Protein AF-A0A443S1Q0-F1 (afdb_monomer_lite)

Radius of gyration: 27.08 Å; chains: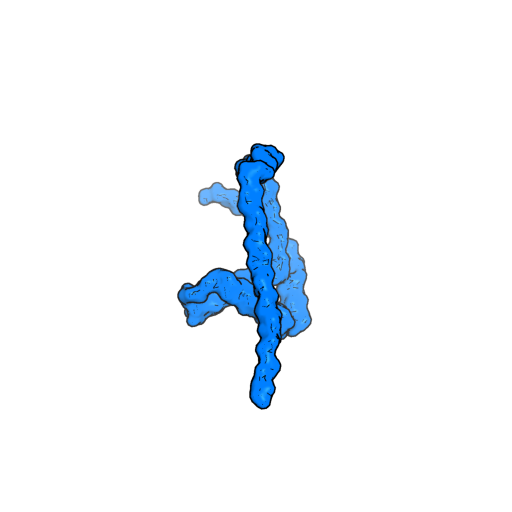 1; bounding box: 48×60×70 Å

Secondary structure (DSSP, 8-state):
-----------PPP--S---S-------PPPPPPPTT--PPPPPHHHHHHHHHHHHHHHH-TT--HHHHHHHHHHHHHHS-HHHHHHHHS------------

pLDDT: mean 70.16, std 16.88, range [38.0, 91.5]

Organism: NCBI:txid299467

Structure (mmCIF, N/CA/C/O backbone):
data_AF-A0A443S1Q0-F1
#
_entry.id   AF-A0A443S1Q0-F1
#
loop_
_atom_site.group_PDB
_atom_site.id
_atom_site.type_symbol
_atom_site.label_atom_id
_atom_site.label_alt_id
_atom_site.label_comp_id
_atom_site.label_asym_id
_atom_site.label_entity_id
_atom_site.label_seq_id
_atom_site.pdbx_PDB_ins_code
_atom_site.Cartn_x
_atom_site.Cartn_y
_atom_site.Cartn_z
_atom_site.occupancy
_atom_site.B_iso_or_equiv
_atom_site.auth_seq_id
_atom_site.auth_comp_id
_atom_site.auth_asym_id
_atom_site.auth_atom_id
_atom_site.pdbx_PDB_model_num
ATOM 1 N N . MET A 1 1 ? 26.600 30.135 49.095 1.00 39.66 1 MET A N 1
ATOM 2 C CA . MET A 1 1 ? 25.217 30.490 48.690 1.00 39.66 1 MET A CA 1
ATOM 3 C C . MET A 1 1 ? 25.145 30.745 47.180 1.00 39.66 1 MET A C 1
ATOM 5 O O . MET A 1 1 ? 26.157 31.067 46.574 1.00 39.66 1 MET A O 1
ATOM 9 N N . ALA A 1 2 ? 23.991 30.479 46.559 1.00 45.84 2 ALA A N 1
ATOM 10 C CA . ALA A 1 2 ? 23.843 30.047 45.162 1.00 45.84 2 ALA A CA 1
ATOM 11 C C . ALA A 1 2 ? 23.871 31.140 44.063 1.00 45.84 2 ALA A C 1
ATOM 13 O O . ALA A 1 2 ? 23.340 32.237 44.217 1.00 45.84 2 ALA A O 1
ATOM 14 N N . ARG A 1 3 ? 24.418 30.768 42.890 1.00 48.88 3 ARG A N 1
ATOM 15 C CA . ARG A 1 3 ? 24.449 31.525 41.619 1.00 48.88 3 ARG A CA 1
ATOM 16 C C . ARG A 1 3 ? 23.034 31.790 41.070 1.00 48.88 3 ARG A C 1
ATOM 18 O O . ARG A 1 3 ? 22.384 30.867 40.583 1.00 48.88 3 ARG A O 1
ATOM 25 N N . ARG A 1 4 ? 22.583 33.049 41.013 1.00 52.22 4 ARG A N 1
ATOM 26 C CA . ARG A 1 4 ? 21.370 33.435 40.260 1.00 52.22 4 ARG A CA 1
ATOM 27 C C . ARG A 1 4 ? 21.715 33.793 38.808 1.00 52.22 4 ARG A C 1
ATOM 29 O O . ARG A 1 4 ? 22.147 34.899 38.495 1.00 52.22 4 ARG A O 1
ATOM 36 N N . ARG A 1 5 ? 21.513 32.832 37.900 1.00 55.66 5 ARG A N 1
ATOM 37 C CA . ARG A 1 5 ? 21.544 33.032 36.440 1.00 55.66 5 ARG A CA 1
ATOM 38 C C . ARG A 1 5 ? 20.431 34.008 36.031 1.00 55.66 5 ARG A C 1
ATOM 40 O O . ARG A 1 5 ? 19.253 33.706 36.196 1.00 55.66 5 ARG A O 1
ATOM 47 N N . ARG A 1 6 ? 20.807 35.166 35.476 1.00 50.94 6 ARG A N 1
ATOM 48 C CA . ARG A 1 6 ? 19.892 36.152 34.875 1.00 50.94 6 ARG A CA 1
ATOM 49 C C . ARG A 1 6 ? 19.048 35.480 33.781 1.00 50.94 6 ARG A C 1
ATOM 51 O O . ARG A 1 6 ? 19.581 35.015 32.776 1.00 50.94 6 ARG A O 1
ATOM 58 N N . GLY A 1 7 ? 17.734 35.405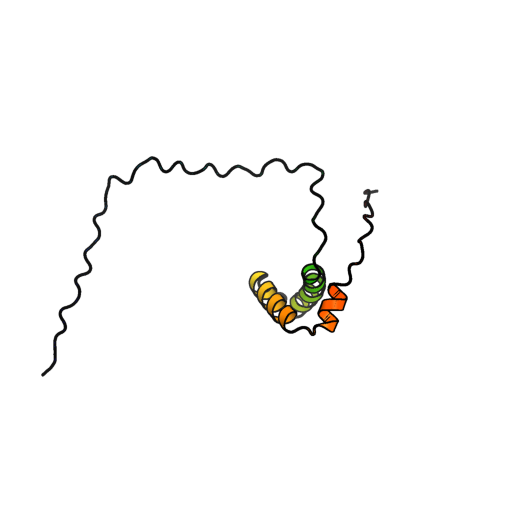 33.994 1.00 46.00 7 GLY A N 1
ATOM 59 C CA . GLY A 1 7 ? 16.784 34.826 33.046 1.00 46.00 7 GLY A CA 1
ATOM 60 C C . GLY A 1 7 ? 16.739 35.610 31.732 1.00 46.00 7 GLY A C 1
ATOM 61 O O . GLY A 1 7 ? 16.611 36.834 31.721 1.00 46.00 7 GLY A O 1
ATOM 62 N N . ARG A 1 8 ? 16.822 34.901 30.601 1.00 53.72 8 ARG A N 1
ATOM 63 C CA . ARG A 1 8 ? 16.590 35.460 29.262 1.00 53.72 8 ARG A CA 1
ATOM 64 C C . ARG A 1 8 ? 15.139 35.950 29.165 1.00 53.72 8 ARG A C 1
ATOM 66 O O . ARG A 1 8 ? 14.229 35.150 28.956 1.00 53.72 8 ARG A O 1
ATOM 73 N N . ARG A 1 9 ? 14.916 37.264 29.284 1.00 53.91 9 ARG A N 1
ATOM 74 C CA . ARG A 1 9 ? 13.648 37.920 28.912 1.00 53.91 9 ARG A CA 1
ATOM 75 C C . ARG A 1 9 ? 13.328 37.565 27.452 1.00 53.91 9 ARG A C 1
ATOM 77 O O . ARG A 1 9 ? 14.012 38.019 26.536 1.00 53.91 9 ARG A O 1
ATOM 84 N N . ARG A 1 10 ? 12.301 36.740 27.219 1.00 53.34 10 ARG A N 1
ATOM 85 C CA . ARG A 1 10 ? 11.754 36.486 25.876 1.00 53.34 10 ARG A CA 1
ATOM 86 C C . ARG A 1 10 ? 11.213 37.812 25.331 1.00 53.34 10 ARG A C 1
ATOM 88 O O . ARG A 1 10 ? 10.171 38.274 25.786 1.00 53.34 10 ARG A O 1
ATOM 95 N N . LYS A 1 11 ? 11.916 38.437 24.381 1.00 51.69 11 LYS A N 1
ATOM 96 C CA . LYS A 1 11 ? 11.408 39.616 23.663 1.00 51.69 11 LYS A CA 1
ATOM 97 C C . LYS A 1 11 ? 10.108 39.215 22.948 1.00 51.69 11 LYS A C 1
ATOM 99 O O . LYS A 1 11 ? 10.136 38.356 22.066 1.00 51.69 11 LYS A O 1
ATOM 104 N N . LYS A 1 12 ? 8.966 39.782 23.355 1.00 48.62 12 LYS A N 1
ATOM 105 C CA . LYS A 1 12 ? 7.688 39.615 22.645 1.00 48.62 12 LYS A CA 1
ATOM 106 C C . LYS A 1 12 ? 7.856 40.231 21.251 1.00 48.62 12 LYS A C 1
ATOM 108 O O . LYS A 1 12 ? 8.188 41.406 21.140 1.00 48.62 12 LYS A O 1
ATOM 113 N N . LYS A 1 13 ? 7.698 39.424 20.196 1.00 48.72 13 LYS A N 1
ATOM 114 C CA . LYS A 1 13 ? 7.738 39.905 18.806 1.00 48.72 13 LYS A CA 1
ATOM 115 C C . LYS A 1 13 ? 6.567 40.877 18.593 1.00 48.72 13 LYS A C 1
ATOM 117 O O . LYS A 1 13 ? 5.464 40.547 19.033 1.00 48.72 13 LYS A O 1
ATOM 122 N N . PRO A 1 14 ? 6.769 42.040 17.953 1.00 48.44 14 PRO A N 1
ATOM 123 C CA . PRO A 1 14 ? 5.681 42.978 17.717 1.00 48.44 14 PRO A CA 1
ATOM 124 C C . PRO A 1 14 ? 4.629 42.339 16.804 1.00 48.44 14 PRO A C 1
ATOM 126 O O . PRO A 1 14 ? 4.957 41.728 15.784 1.00 48.44 14 PRO A O 1
ATOM 129 N N . ILE A 1 15 ? 3.360 42.479 17.188 1.00 55.47 15 ILE A N 1
ATOM 130 C CA . ILE A 1 15 ? 2.205 42.173 16.341 1.00 55.47 15 ILE A CA 1
ATOM 131 C C . ILE A 1 15 ? 2.202 43.234 15.241 1.00 55.47 15 ILE A C 1
ATOM 133 O O . ILE A 1 15 ? 1.641 44.316 15.393 1.00 55.47 15 ILE A O 1
ATOM 137 N N . ASN A 1 16 ? 2.924 42.954 14.158 1.00 46.34 16 ASN A N 1
ATOM 138 C CA . ASN A 1 16 ? 2.930 43.807 12.984 1.00 46.34 16 ASN A CA 1
ATOM 139 C C . ASN A 1 16 ? 1.539 43.730 12.329 1.00 46.34 16 ASN A C 1
ATOM 141 O O . ASN A 1 16 ? 1.190 42.716 11.721 1.00 46.34 16 ASN A O 1
ATOM 145 N N . ARG A 1 17 ? 0.734 44.787 12.508 1.00 52.62 17 ARG A N 1
ATOM 146 C CA . ARG A 1 17 ? -0.618 44.944 11.938 1.00 52.62 17 ARG A CA 1
ATOM 147 C C . ARG A 1 17 ? -0.616 45.256 10.436 1.00 52.62 17 ARG A C 1
ATOM 149 O O . ARG A 1 17 ? -1.682 45.284 9.839 1.00 52.62 17 ARG A O 1
ATOM 156 N N . TYR A 1 18 ? 0.554 45.373 9.809 1.00 49.12 18 TYR A N 1
ATOM 157 C CA . TYR A 1 18 ? 0.705 45.435 8.355 1.00 49.12 18 TYR A CA 1
ATOM 158 C C . TYR A 1 18 ? 1.330 44.137 7.830 1.00 49.12 18 TYR A C 1
ATOM 160 O O . TYR A 1 18 ? 2.449 44.086 7.323 1.00 49.12 18 TYR A O 1
ATOM 168 N N . ARG A 1 19 ? 0.587 43.034 7.975 1.00 53.34 19 ARG A N 1
ATOM 169 C CA . ARG A 1 19 ? 0.861 41.784 7.260 1.00 53.34 19 ARG A CA 1
ATOM 170 C C . ARG A 1 19 ? 0.353 41.960 5.830 1.00 53.34 19 ARG A C 1
ATOM 172 O O . ARG A 1 19 ? -0.841 41.825 5.600 1.00 53.34 19 ARG A O 1
ATOM 179 N N . PHE A 1 20 ? 1.265 42.285 4.914 1.00 52.19 20 PHE A N 1
ATOM 180 C CA . PHE A 1 20 ? 1.103 42.278 3.452 1.00 52.19 20 PHE A CA 1
ATOM 181 C C . PHE A 1 20 ? -0.173 41.549 2.954 1.00 52.19 20 PHE A C 1
ATOM 183 O O . PHE A 1 20 ? -0.215 40.314 2.996 1.00 52.19 20 PHE A O 1
ATOM 190 N N . PRO A 1 21 ? -1.198 42.270 2.454 1.00 53.09 21 PRO A N 1
ATOM 191 C CA . PRO A 1 21 ? -2.489 41.690 2.069 1.00 53.09 21 PRO A CA 1
ATOM 192 C C . PRO A 1 21 ? -2.503 40.990 0.696 1.00 53.09 21 PRO A C 1
ATOM 194 O O . PRO A 1 21 ? -3.568 40.635 0.204 1.00 53.09 21 PRO A O 1
ATOM 197 N N . TYR A 1 22 ? -1.346 40.705 0.089 1.00 49.84 22 TYR A N 1
ATOM 198 C CA . TYR A 1 22 ? -1.269 40.048 -1.223 1.00 49.84 22 TYR A CA 1
ATOM 199 C C . TYR A 1 22 ? -0.408 38.784 -1.217 1.00 49.84 22 TYR A C 1
ATOM 201 O O . TYR A 1 22 ? 0.389 38.545 -2.121 1.00 49.84 22 TYR A O 1
ATOM 209 N N . VAL A 1 23 ? -0.611 37.891 -0.245 1.00 55.28 23 VAL A N 1
ATOM 210 C CA . VAL A 1 23 ? -0.412 36.474 -0.570 1.00 55.28 23 VAL A CA 1
ATOM 211 C C . VAL A 1 23 ? -1.591 36.060 -1.434 1.00 55.28 23 VAL A C 1
ATOM 213 O O . VAL A 1 23 ? -2.649 35.697 -0.927 1.00 55.28 23 VAL A O 1
ATOM 216 N N . LEU A 1 24 ? -1.422 36.138 -2.756 1.00 56.56 24 LEU A N 1
ATOM 217 C CA . LEU A 1 24 ? -2.293 35.453 -3.704 1.00 56.56 24 LEU A CA 1
ATOM 218 C C . LEU A 1 24 ? -2.419 34.001 -3.233 1.00 56.56 24 LEU A C 1
ATOM 220 O O . LEU A 1 24 ? -1.531 33.171 -3.446 1.00 56.56 24 LEU A O 1
ATOM 224 N N . ARG A 1 25 ? -3.512 33.695 -2.526 1.00 54.44 25 ARG A N 1
ATOM 225 C CA . ARG A 1 25 ? -3.859 32.343 -2.110 1.00 54.44 25 ARG A CA 1
ATOM 226 C C . ARG A 1 25 ? -4.031 31.579 -3.407 1.00 54.44 25 ARG A C 1
ATOM 228 O O . ARG A 1 25 ? -5.073 31.719 -4.040 1.00 54.44 25 ARG A O 1
ATOM 235 N N . LYS A 1 26 ? -3.003 30.832 -3.839 1.00 55.47 26 LYS A N 1
ATOM 236 C CA . LYS A 1 26 ? -3.056 30.020 -5.063 1.00 55.47 26 LYS A CA 1
ATOM 237 C C . LYS A 1 26 ? -4.371 29.251 -5.028 1.00 55.47 26 LYS A C 1
ATOM 239 O O . LYS A 1 26 ? -4.545 28.359 -4.196 1.00 55.47 26 LYS A O 1
ATOM 244 N N . LYS A 1 27 ? -5.315 29.661 -5.882 1.00 54.31 27 LYS A N 1
ATOM 245 C CA . LYS A 1 27 ? -6.642 29.060 -6.021 1.00 54.31 27 LYS A CA 1
ATOM 246 C C . LYS A 1 27 ? -6.380 27.566 -6.186 1.00 54.31 27 LYS A C 1
ATOM 248 O O . LYS A 1 27 ? -5.689 27.177 -7.132 1.00 54.31 27 LYS A O 1
ATOM 253 N N . ARG A 1 28 ? -6.796 26.737 -5.220 1.00 63.72 28 ARG A N 1
ATOM 254 C CA . ARG A 1 28 ? -6.637 25.280 -5.322 1.00 63.72 28 ARG A CA 1
ATOM 255 C C . ARG A 1 28 ? -7.400 24.901 -6.582 1.00 63.72 28 ARG A C 1
ATOM 257 O O . ARG A 1 28 ? -8.624 24.968 -6.583 1.00 63.72 28 ARG A O 1
ATOM 264 N N . ARG A 1 29 ? -6.684 24.636 -7.680 1.00 63.88 29 ARG A N 1
ATOM 265 C CA . ARG A 1 29 ? -7.297 24.219 -8.942 1.00 63.88 29 ARG A CA 1
ATOM 266 C C . ARG A 1 29 ? -8.169 23.016 -8.588 1.00 63.88 29 ARG A C 1
ATOM 268 O O . ARG A 1 29 ? -7.642 22.045 -8.041 1.00 63.88 29 ARG A O 1
ATOM 275 N N . GLY A 1 30 ? -9.480 23.124 -8.814 1.00 65.62 30 GLY A N 1
ATOM 276 C CA . GLY A 1 30 ? -10.391 21.991 -8.668 1.00 65.62 30 GLY A CA 1
ATOM 277 C C . GLY A 1 30 ? -9.857 20.796 -9.465 1.00 65.62 30 GLY A C 1
ATOM 278 O O . GLY A 1 30 ? -9.028 20.986 -10.367 1.00 65.62 30 GLY A O 1
ATOM 279 N N . PRO A 1 31 ? -10.243 19.557 -9.123 1.00 67.88 31 PRO A N 1
ATOM 280 C CA . PRO A 1 31 ? -9.759 18.391 -9.848 1.00 67.88 31 PRO A CA 1
ATOM 281 C C . PRO A 1 31 ? -10.026 18.577 -11.348 1.00 67.88 31 PRO A C 1
ATOM 283 O O . PRO A 1 31 ? -11.171 18.704 -11.768 1.00 67.88 31 PRO A O 1
ATOM 286 N N . LYS A 1 32 ? -8.957 18.641 -12.157 1.00 70.94 32 LYS A N 1
ATOM 287 C CA . LYS A 1 32 ? -9.079 18.723 -13.619 1.00 70.94 32 LYS A CA 1
ATOM 288 C C . LYS A 1 32 ? -9.887 17.512 -14.114 1.00 70.94 32 LYS A C 1
ATOM 290 O O . LYS A 1 32 ? -9.614 16.412 -13.609 1.00 70.94 32 LYS A O 1
ATOM 295 N N . PRO A 1 33 ? -10.804 17.677 -15.090 1.00 65.19 33 PRO A N 1
ATOM 296 C CA . PRO A 1 33 ? -11.542 16.561 -15.667 1.00 65.19 33 PRO A CA 1
ATOM 297 C C . PRO A 1 33 ? -10.545 15.491 -16.098 1.00 65.19 33 PRO A C 1
ATOM 299 O O . PRO A 1 33 ? -9.552 15.748 -16.780 1.00 65.19 33 PRO A O 1
ATOM 302 N N . ILE A 1 34 ? -10.745 14.298 -15.558 1.00 63.97 34 ILE A N 1
ATOM 303 C CA . ILE A 1 34 ? -9.879 13.155 -15.782 1.00 63.97 34 ILE A CA 1
ATOM 304 C C . ILE A 1 34 ? -10.188 12.641 -17.194 1.00 63.97 34 ILE A C 1
ATOM 306 O O . ILE A 1 34 ? -11.320 12.213 -17.402 1.00 63.97 34 ILE A O 1
ATOM 310 N N . PRO A 1 35 ? -9.237 12.635 -18.152 1.00 69.44 35 PRO A N 1
ATOM 311 C CA . PRO A 1 35 ? -9.482 12.005 -19.447 1.00 69.44 35 PRO A CA 1
ATOM 312 C C . PRO A 1 35 ? -9.901 10.544 -19.236 1.00 69.44 35 PRO A C 1
ATOM 314 O O . PRO A 1 35 ? -9.293 9.853 -18.406 1.00 69.44 35 PRO A O 1
ATOM 317 N N . LYS A 1 36 ? -10.929 10.083 -19.970 1.00 61.94 36 LYS A N 1
ATOM 318 C CA . LYS A 1 36 ? -11.564 8.746 -19.856 1.00 61.94 36 LYS A CA 1
ATOM 319 C C . LYS A 1 36 ? -10.586 7.565 -19.997 1.00 61.94 36 LYS A C 1
ATOM 321 O O . LYS A 1 36 ? -10.923 6.435 -19.665 1.00 61.94 36 LYS A O 1
ATOM 326 N N . GLU A 1 37 ? -9.336 7.825 -20.370 1.00 61.16 37 GLU A N 1
ATOM 327 C CA . GLU A 1 37 ? -8.263 6.843 -20.493 1.00 61.16 37 GLU A CA 1
ATOM 328 C C . GLU A 1 37 ? -7.146 7.001 -19.451 1.00 61.16 37 GLU A C 1
ATOM 330 O O . GLU A 1 37 ? -5.975 6.743 -19.744 1.00 61.16 37 GLU A O 1
ATOM 335 N N . LYS A 1 38 ? -7.443 7.383 -18.200 1.00 60.91 38 LYS A N 1
ATOM 336 C CA . LYS A 1 38 ? -6.456 7.202 -17.116 1.00 60.91 38 LYS A CA 1
ATOM 337 C C . LYS A 1 38 ? -6.254 5.714 -16.833 1.00 60.91 38 LYS A C 1
ATOM 339 O O . LYS A 1 38 ? -6.750 5.154 -15.855 1.00 60.91 38 LYS A O 1
ATOM 344 N N . ARG A 1 39 ? -5.469 5.072 -17.699 1.00 60.50 39 ARG A N 1
ATOM 345 C CA . ARG A 1 39 ? -4.917 3.735 -17.521 1.00 60.50 39 ARG A CA 1
ATOM 346 C C . ARG A 1 39 ? -4.230 3.707 -16.160 1.00 60.50 39 ARG A C 1
ATOM 348 O O . ARG A 1 39 ? -3.244 4.408 -15.927 1.00 60.50 39 ARG A O 1
ATOM 355 N N . LYS A 1 40 ? -4.781 2.920 -15.234 1.00 67.12 40 LYS A N 1
ATOM 356 C CA . LYS A 1 40 ? -4.166 2.696 -13.922 1.00 67.12 40 LYS A CA 1
ATOM 357 C C . LYS A 1 40 ? -2.757 2.151 -14.165 1.00 67.12 40 LYS A C 1
ATOM 359 O O . LYS A 1 40 ? -2.585 1.212 -14.942 1.00 67.12 40 LYS A O 1
ATOM 364 N N . ARG A 1 41 ? -1.753 2.767 -13.532 1.00 72.00 41 ARG A N 1
ATOM 365 C CA . ARG A 1 41 ? -0.352 2.338 -13.650 1.00 72.00 41 ARG A CA 1
ATOM 366 C C . ARG A 1 41 ? -0.239 0.844 -13.312 1.00 72.00 41 ARG A C 1
ATOM 368 O O . ARG A 1 41 ? -0.966 0.380 -12.424 1.00 72.00 41 ARG A O 1
ATOM 375 N N . PRO A 1 42 ? 0.654 0.091 -13.979 1.00 75.31 42 PRO A N 1
ATOM 376 C CA . PRO A 1 42 ? 0.864 -1.309 -13.645 1.00 75.31 42 PRO A CA 1
ATOM 377 C C . PRO A 1 42 ? 1.241 -1.436 -12.166 1.00 75.31 42 PRO A C 1
ATOM 379 O O . PRO A 1 42 ? 2.010 -0.642 -11.624 1.00 75.31 42 PRO A O 1
ATOM 382 N N . THR A 1 43 ? 0.662 -2.424 -11.490 1.00 77.62 43 THR A N 1
ATOM 383 C CA . THR A 1 43 ? 0.892 -2.634 -10.059 1.00 77.62 43 THR A CA 1
ATOM 384 C C . THR A 1 43 ? 2.324 -3.089 -9.802 1.00 77.62 43 THR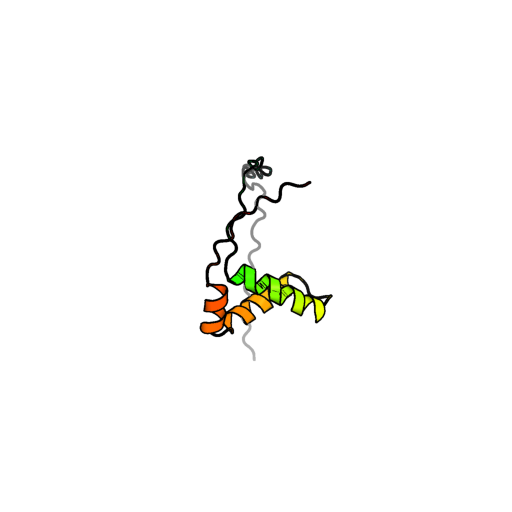 A C 1
ATOM 386 O O . THR A 1 43 ? 2.735 -4.131 -10.319 1.00 77.62 43 THR A O 1
ATOM 389 N N . ASN A 1 44 ? 3.041 -2.350 -8.953 1.00 85.19 44 ASN A N 1
ATOM 390 C CA . ASN A 1 44 ? 4.365 -2.722 -8.452 1.00 85.19 44 ASN A CA 1
ATOM 391 C C . ASN A 1 44 ? 4.296 -4.022 -7.608 1.00 85.19 44 ASN A C 1
ATOM 393 O O . ASN A 1 44 ? 3.240 -4.363 -7.066 1.00 85.19 44 ASN A O 1
ATOM 397 N N . ALA A 1 45 ? 5.415 -4.734 -7.468 1.00 85.50 45 ALA A N 1
ATOM 398 C CA . ALA A 1 45 ? 5.584 -5.920 -6.628 1.00 85.50 45 ALA A CA 1
ATOM 399 C C . ALA A 1 45 ? 5.080 -5.703 -5.193 1.00 85.50 45 ALA A C 1
ATOM 401 O O . ALA A 1 45 ? 4.262 -6.482 -4.701 1.00 85.50 45 ALA A O 1
ATOM 402 N N . PHE A 1 46 ? 5.438 -4.574 -4.570 1.00 86.06 46 PHE A N 1
ATOM 403 C CA . PHE A 1 46 ? 4.934 -4.212 -3.240 1.00 86.06 46 PHE A CA 1
ATOM 404 C C . PHE A 1 46 ? 3.401 -4.065 -3.203 1.00 86.06 46 PHE A C 1
ATOM 406 O O . PHE A 1 46 ? 2.749 -4.429 -2.222 1.00 86.06 46 PHE A O 1
ATOM 413 N N . GLN A 1 47 ? 2.779 -3.571 -4.281 1.00 86.31 47 GLN A N 1
ATOM 414 C CA . GLN A 1 47 ? 1.317 -3.481 -4.373 1.00 86.31 47 GLN A CA 1
ATOM 415 C C . GLN A 1 47 ? 0.664 -4.870 -4.385 1.00 86.31 47 GLN A C 1
ATOM 417 O O . GLN A 1 47 ? -0.416 -5.045 -3.826 1.00 86.31 47 GLN A O 1
ATOM 422 N N . LYS A 1 48 ? 1.302 -5.859 -5.020 1.00 85.19 48 LYS A N 1
ATOM 423 C CA . LYS A 1 48 ? 0.812 -7.245 -5.040 1.00 85.19 48 LYS A CA 1
ATOM 424 C C . LYS A 1 48 ? 0.933 -7.890 -3.662 1.00 85.19 48 LYS A C 1
ATOM 426 O O . LYS A 1 48 ? -0.031 -8.484 -3.186 1.00 85.19 48 LYS A O 1
ATOM 431 N N . PHE A 1 49 ? 2.083 -7.721 -3.015 1.00 88.31 49 PHE A N 1
ATOM 432 C CA . PHE A 1 49 ? 2.325 -8.209 -1.660 1.00 88.31 49 PHE A CA 1
ATOM 433 C C . PHE A 1 49 ? 1.350 -7.601 -0.649 1.00 88.31 49 PHE A C 1
ATOM 435 O O . PHE A 1 49 ? 0.640 -8.320 0.052 1.00 88.31 49 PHE A O 1
ATOM 442 N N . SER A 1 50 ? 1.241 -6.270 -0.638 1.00 89.25 50 SER A N 1
ATOM 443 C CA . SER A 1 50 ? 0.375 -5.567 0.309 1.00 89.25 50 SER A CA 1
ATOM 444 C C . SER A 1 50 ? -1.093 -5.962 0.171 1.00 89.25 50 SER A C 1
ATOM 446 O O . SER A 1 50 ? -1.771 -6.043 1.185 1.00 89.25 50 SER A O 1
ATOM 448 N N . LYS A 1 51 ? -1.604 -6.280 -1.026 1.00 88.50 51 LYS A N 1
ATOM 449 C CA . LYS A 1 51 ? -2.978 -6.794 -1.174 1.00 88.50 51 LYS A CA 1
ATOM 450 C C . LYS A 1 51 ? -3.206 -8.092 -0.397 1.00 88.50 51 LYS A C 1
ATOM 452 O O . LYS A 1 51 ? -4.205 -8.191 0.308 1.00 88.50 51 LYS A O 1
ATOM 457 N N . LYS A 1 52 ? -2.286 -9.057 -0.504 1.00 88.19 52 LYS A N 1
ATOM 458 C CA . LYS A 1 52 ? -2.395 -10.352 0.187 1.00 88.19 52 LYS A CA 1
ATOM 459 C C . LYS A 1 52 ? -2.295 -10.180 1.701 1.00 88.19 52 LYS A C 1
ATOM 461 O O . LYS A 1 52 ? -3.127 -10.681 2.449 1.00 88.19 52 LYS A O 1
ATOM 466 N N . GLU A 1 53 ? -1.308 -9.415 2.146 1.00 88.75 53 GLU A N 1
ATOM 467 C CA . GLU A 1 53 ? -1.038 -9.241 3.571 1.00 88.75 53 GLU A CA 1
ATOM 468 C C . GLU A 1 53 ? -2.071 -8.360 4.280 1.00 88.75 53 GLU A C 1
ATOM 470 O O . GLU A 1 53 ? -2.415 -8.632 5.426 1.00 88.75 53 GLU A O 1
ATOM 475 N N . ARG A 1 54 ? -2.649 -7.357 3.602 1.00 88.00 54 ARG A N 1
ATOM 476 C CA . ARG A 1 54 ? -3.753 -6.556 4.164 1.00 88.00 54 ARG A CA 1
ATOM 477 C C . ARG A 1 54 ? -4.945 -7.417 4.564 1.00 88.00 54 ARG A C 1
ATOM 479 O O . ARG A 1 54 ? -5.552 -7.147 5.592 1.00 88.00 54 ARG A O 1
ATOM 486 N N . ILE A 1 55 ? -5.276 -8.441 3.773 1.00 88.44 55 ILE A N 1
ATOM 487 C CA . ILE A 1 55 ? -6.390 -9.351 4.076 1.00 88.44 55 ILE A CA 1
ATOM 488 C C . ILE A 1 55 ? -6.089 -10.132 5.357 1.00 88.44 55 ILE A C 1
ATOM 490 O O . ILE A 1 55 ? -6.946 -10.208 6.232 1.00 88.44 55 ILE A O 1
ATOM 494 N N . LYS A 1 56 ? -4.861 -10.643 5.505 1.00 89.00 56 LYS A N 1
ATOM 495 C CA . LYS A 1 56 ? -4.432 -11.352 6.719 1.00 89.00 56 LYS A CA 1
ATOM 496 C C . LYS A 1 56 ? -4.475 -10.448 7.951 1.00 89.00 56 LYS A C 1
ATOM 498 O O . LYS A 1 56 ? -5.056 -10.829 8.960 1.00 89.00 56 LYS A O 1
ATOM 503 N N . ILE A 1 57 ? -3.926 -9.234 7.851 1.00 86.56 57 ILE A N 1
ATOM 504 C CA . ILE A 1 57 ? -3.899 -8.285 8.974 1.00 86.56 57 ILE A CA 1
ATOM 505 C C . ILE A 1 57 ? -5.318 -7.871 9.361 1.00 86.56 57 ILE A C 1
ATOM 507 O O . ILE A 1 57 ? -5.623 -7.812 10.544 1.00 86.56 57 ILE A O 1
ATOM 511 N N . ARG A 1 58 ? -6.204 -7.635 8.387 1.00 86.56 58 ARG A N 1
ATOM 512 C CA . ARG A 1 58 ? -7.595 -7.266 8.669 1.00 86.56 58 ARG A CA 1
ATOM 513 C C . ARG A 1 58 ? -8.389 -8.402 9.319 1.00 86.56 58 ARG A C 1
ATOM 515 O O . ARG A 1 58 ? -9.252 -8.114 10.133 1.00 86.56 58 ARG A O 1
ATOM 522 N N . LYS A 1 59 ? -8.077 -9.667 9.002 1.00 88.50 59 LYS A N 1
ATOM 523 C CA . LYS A 1 59 ? -8.649 -10.833 9.698 1.00 88.50 59 LYS A CA 1
ATOM 524 C C . LYS A 1 59 ? -8.168 -10.930 11.147 1.00 88.50 59 LYS A C 1
ATOM 526 O O . LYS A 1 59 ? -8.966 -11.195 12.029 1.00 88.50 59 LYS A O 1
ATOM 531 N N . GLN A 1 60 ? -6.879 -10.702 11.389 1.00 89.25 60 GLN A N 1
ATOM 532 C CA . GLN A 1 60 ? -6.303 -10.785 12.737 1.00 89.25 60 GLN A CA 1
ATOM 533 C C . GLN A 1 60 ? -6.661 -9.582 13.616 1.00 89.25 60 GLN A C 1
ATOM 535 O O . GLN A 1 60 ? -6.762 -9.703 14.830 1.00 89.25 60 GLN A O 1
ATOM 540 N N . ARG A 1 61 ? -6.782 -8.398 13.013 1.00 85.06 61 ARG A N 1
ATOM 541 C CA . ARG A 1 61 ? -7.024 -7.128 13.700 1.00 85.06 61 ARG A CA 1
ATOM 542 C C . ARG A 1 61 ? -8.026 -6.301 12.890 1.00 85.06 61 ARG A C 1
ATOM 544 O O . ARG A 1 61 ? -7.605 -5.485 12.067 1.00 85.06 61 ARG A O 1
ATOM 551 N N . PRO A 1 62 ? -9.337 -6.485 13.106 1.00 84.56 62 PRO A N 1
ATOM 552 C CA . PRO A 1 62 ? -10.359 -5.739 12.371 1.00 84.56 62 PRO A CA 1
ATOM 553 C C . PRO A 1 62 ? -10.352 -4.234 12.696 1.00 84.56 62 PRO A C 1
ATOM 555 O O . PRO A 1 62 ? -10.616 -3.428 11.809 1.00 84.56 62 PRO A O 1
ATOM 558 N N . ASN A 1 63 ? -9.937 -3.844 13.909 1.00 90.50 63 ASN A N 1
ATOM 559 C CA . ASN A 1 63 ? -9.940 -2.449 14.383 1.00 90.50 63 ASN A CA 1
ATOM 560 C C . ASN A 1 63 ? -8.647 -1.665 14.080 1.00 90.50 63 ASN A C 1
ATOM 562 O O . ASN A 1 63 ? -8.427 -0.585 14.625 1.00 90.50 63 ASN A O 1
ATOM 566 N N . ILE A 1 64 ? -7.745 -2.195 13.248 1.00 88.25 64 ILE A N 1
ATOM 567 C CA . ILE A 1 64 ? -6.473 -1.522 12.961 1.00 88.25 64 ILE A CA 1
ATOM 568 C C . ILE A 1 64 ? -6.642 -0.389 11.940 1.00 88.25 64 ILE A C 1
ATOM 570 O O . ILE A 1 64 ? -7.176 -0.568 10.842 1.00 88.25 64 ILE A O 1
ATOM 574 N N . THR A 1 65 ? -6.088 0.781 12.253 1.00 90.81 65 THR A N 1
ATOM 575 C CA . THR A 1 65 ? -6.104 1.923 11.335 1.00 90.81 65 THR A CA 1
ATOM 576 C C . THR A 1 65 ? -5.256 1.637 10.095 1.00 90.81 65 THR A C 1
ATOM 578 O O . THR A 1 65 ? -4.127 1.146 10.180 1.00 90.81 65 THR A O 1
ATOM 581 N N . VAL A 1 66 ? -5.742 2.042 8.916 1.00 86.38 66 VAL A N 1
ATOM 582 C CA . VAL A 1 66 ? -5.045 1.860 7.623 1.00 86.38 66 VAL A CA 1
ATOM 583 C C . VAL A 1 66 ? -3.607 2.398 7.654 1.00 86.38 66 VAL A C 1
ATOM 585 O O . VAL A 1 66 ? -2.704 1.801 7.066 1.00 86.38 66 VAL A O 1
ATOM 588 N N . LYS A 1 67 ? -3.371 3.498 8.382 1.00 89.31 67 LYS A N 1
ATOM 589 C CA . LYS A 1 67 ? -2.038 4.082 8.595 1.00 89.31 67 LYS A CA 1
ATOM 590 C C . LYS A 1 67 ? -1.089 3.108 9.302 1.00 89.31 67 LYS A C 1
ATOM 592 O O . LYS A 1 67 ? 0.028 2.908 8.835 1.00 89.31 67 LYS A O 1
ATOM 597 N N . GLN A 1 68 ? -1.538 2.473 10.384 1.00 89.25 68 GLN A N 1
ATOM 598 C CA . GLN A 1 68 ? -0.742 1.505 11.146 1.00 89.25 68 GLN A CA 1
ATOM 599 C C . GLN A 1 68 ? -0.481 0.238 10.323 1.00 89.25 68 GLN A C 1
ATOM 601 O O . GLN A 1 68 ? 0.652 -0.240 10.259 1.00 89.25 68 GLN A O 1
ATOM 606 N N . MET A 1 69 ? -1.498 -0.238 9.599 1.00 89.75 69 MET A N 1
ATOM 607 C CA . MET A 1 69 ? -1.372 -1.368 8.678 1.00 89.75 69 MET A CA 1
ATOM 608 C C . MET A 1 69 ? -0.328 -1.091 7.585 1.00 89.75 69 MET A C 1
ATOM 610 O O . MET A 1 69 ? 0.514 -1.937 7.293 1.00 89.75 69 MET A O 1
ATOM 614 N N . ALA A 1 70 ? -0.327 0.110 6.999 1.00 87.44 70 ALA A N 1
ATOM 615 C CA . ALA A 1 70 ? 0.655 0.495 5.987 1.00 87.44 70 ALA A CA 1
ATOM 616 C C . ALA A 1 70 ? 2.093 0.497 6.532 1.00 87.44 70 ALA A C 1
ATOM 618 O O . ALA A 1 70 ? 3.003 0.043 5.835 1.00 87.44 70 ALA A O 1
ATOM 619 N N . THR A 1 71 ? 2.296 0.964 7.766 1.00 90.75 71 THR A N 1
ATOM 620 C CA . THR A 1 71 ? 3.607 0.932 8.431 1.00 90.75 71 THR A CA 1
ATOM 621 C C . THR A 1 71 ? 4.082 -0.503 8.642 1.00 90.75 71 THR A C 1
ATOM 623 O O . THR A 1 71 ? 5.192 -0.843 8.233 1.00 90.75 71 THR A O 1
ATOM 626 N N . GLN A 1 72 ? 3.227 -1.375 9.185 1.00 90.12 72 GLN A N 1
ATOM 627 C CA . GLN A 1 72 ? 3.562 -2.786 9.402 1.00 90.12 72 GLN A CA 1
ATOM 628 C C . GLN A 1 72 ? 3.900 -3.511 8.094 1.00 90.12 72 GLN A C 1
ATOM 630 O O . GLN A 1 72 ? 4.884 -4.243 8.026 1.00 90.12 72 GLN A O 1
ATOM 635 N N . LEU A 1 73 ? 3.149 -3.249 7.021 1.00 91.50 73 LEU A N 1
ATOM 636 C CA . LEU A 1 73 ? 3.408 -3.837 5.704 1.00 91.50 73 LEU A CA 1
ATOM 637 C C . LEU A 1 73 ? 4.758 -3.419 5.122 1.00 91.50 73 LEU A C 1
ATOM 639 O O . LEU A 1 73 ? 5.431 -4.237 4.501 1.00 91.50 73 LEU A O 1
ATOM 643 N N . ARG A 1 74 ? 5.163 -2.157 5.310 1.00 90.06 74 ARG A N 1
ATOM 644 C CA . ARG A 1 74 ? 6.474 -1.673 4.853 1.00 90.06 74 ARG A CA 1
ATOM 645 C C . ARG A 1 74 ? 7.614 -2.343 5.614 1.00 90.06 74 ARG A C 1
ATOM 647 O O . ARG A 1 74 ? 8.597 -2.730 4.991 1.00 90.06 74 ARG A O 1
ATOM 654 N N . LEU A 1 75 ? 7.470 -2.506 6.929 1.00 90.81 75 LEU A N 1
ATOM 655 C CA . LEU A 1 75 ? 8.457 -3.207 7.754 1.00 90.81 75 LEU A CA 1
ATOM 656 C C . LEU A 1 75 ? 8.556 -4.682 7.362 1.00 90.81 75 LEU A C 1
ATOM 658 O O . LEU A 1 75 ? 9.654 -5.185 7.149 1.00 90.81 75 LEU A O 1
ATOM 662 N N . ARG A 1 76 ? 7.413 -5.354 7.188 1.00 89.56 76 ARG A N 1
ATOM 663 C CA . ARG A 1 76 ? 7.366 -6.761 6.775 1.00 89.56 76 ARG A CA 1
ATOM 664 C C . ARG A 1 76 ? 7.972 -6.961 5.388 1.00 89.56 76 ARG A C 1
ATOM 666 O O . ARG A 1 76 ? 8.719 -7.905 5.196 1.00 89.56 76 ARG A O 1
ATOM 673 N N . TRP A 1 77 ? 7.727 -6.035 4.460 1.00 87.94 77 TRP A N 1
ATOM 674 C CA . TRP A 1 77 ? 8.347 -6.061 3.134 1.00 87.94 77 TRP A CA 1
ATOM 675 C C . TRP A 1 77 ? 9.870 -5.934 3.185 1.00 87.94 77 TRP A C 1
ATOM 677 O O . TRP A 1 77 ? 10.556 -6.660 2.481 1.00 87.94 77 TRP A O 1
ATOM 687 N N . ARG A 1 78 ? 10.406 -5.053 4.041 1.00 89.12 78 ARG A N 1
ATOM 688 C CA . ARG A 1 78 ? 11.860 -4.920 4.238 1.00 89.12 78 ARG A CA 1
ATOM 689 C C . ARG A 1 78 ? 12.497 -6.156 4.875 1.00 89.12 78 ARG A C 1
ATOM 691 O O . ARG A 1 78 ? 13.675 -6.384 4.655 1.00 89.12 78 ARG A O 1
ATOM 698 N N . ARG A 1 79 ? 11.733 -6.920 5.661 1.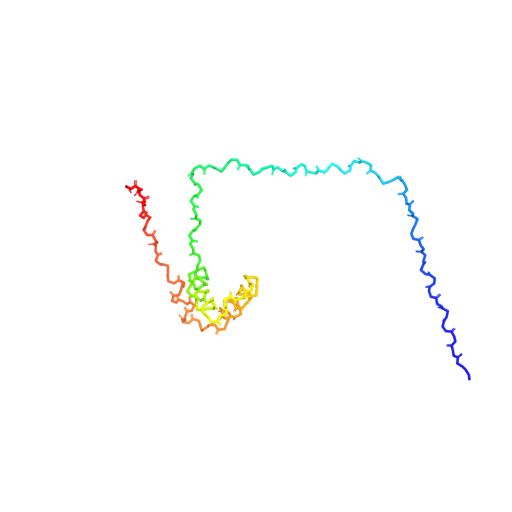00 90.25 79 ARG A N 1
ATOM 699 C CA . ARG A 1 79 ? 12.187 -8.162 6.306 1.00 90.25 79 ARG A CA 1
ATOM 700 C C . ARG A 1 79 ? 12.075 -9.403 5.414 1.00 90.25 79 ARG A C 1
ATOM 702 O O . ARG A 1 79 ? 12.640 -10.425 5.774 1.00 90.25 79 ARG A O 1
ATOM 709 N N . LEU A 1 80 ? 11.336 -9.343 4.303 1.00 86.81 80 LEU A N 1
ATOM 710 C CA . LEU A 1 80 ? 11.245 -10.469 3.368 1.00 86.81 80 LEU A CA 1
ATOM 711 C C . LEU A 1 80 ? 12.604 -10.748 2.742 1.00 86.81 80 LEU A C 1
ATOM 713 O O . LEU A 1 80 ? 13.321 -9.814 2.370 1.00 86.81 80 LEU A O 1
ATOM 717 N N . SER A 1 81 ? 12.884 -12.031 2.547 1.00 87.62 81 SER A N 1
ATOM 718 C CA . SER A 1 81 ? 14.076 -12.493 1.846 1.00 87.62 81 SER A CA 1
ATOM 719 C C . SER A 1 81 ? 14.088 -12.023 0.385 1.00 87.62 81 SER A C 1
ATOM 721 O O . SER A 1 81 ? 13.046 -11.764 -0.231 1.00 87.62 81 SER A O 1
ATOM 723 N N . TYR A 1 82 ? 15.285 -11.911 -0.197 1.00 82.19 82 TYR A N 1
ATOM 724 C CA . TYR A 1 82 ? 15.448 -11.494 -1.593 1.00 82.19 82 TYR A CA 1
ATOM 725 C C . TYR A 1 82 ? 14.695 -12.422 -2.561 1.00 82.19 82 TYR A C 1
ATOM 727 O O . TYR A 1 82 ? 14.064 -11.953 -3.507 1.00 82.19 82 TYR A O 1
ATOM 735 N N . THR A 1 83 ? 14.667 -13.727 -2.284 1.00 83.88 83 THR A N 1
ATOM 736 C CA . THR A 1 83 ? 13.969 -14.742 -3.089 1.00 83.88 83 THR A CA 1
ATOM 737 C C . THR A 1 83 ? 12.453 -14.519 -3.119 1.00 83.88 83 THR A C 1
ATOM 739 O O . THR A 1 83 ? 11.830 -14.548 -4.186 1.00 83.88 83 THR A O 1
ATOM 742 N N . GLU A 1 84 ? 11.846 -14.203 -1.975 1.00 83.00 84 GLU A N 1
ATOM 743 C CA . GLU A 1 84 ? 10.422 -13.877 -1.886 1.00 83.00 84 GLU A CA 1
ATOM 744 C C . GLU A 1 84 ? 10.099 -12.570 -2.610 1.00 83.00 84 GLU A C 1
ATOM 746 O O . GLU A 1 84 ? 9.123 -12.497 -3.365 1.00 83.00 84 GLU A O 1
ATOM 751 N N . GLN A 1 85 ? 10.937 -11.543 -2.435 1.00 81.81 85 GLN A N 1
ATOM 752 C CA . GLN A 1 85 ? 10.789 -10.282 -3.158 1.00 81.81 85 GLN A CA 1
ATOM 753 C C . GLN A 1 85 ? 10.878 -10.504 -4.672 1.00 81.81 85 GLN A C 1
ATOM 755 O O . GLN A 1 85 ? 10.043 -9.977 -5.413 1.00 81.81 85 GLN A O 1
ATOM 760 N N . MET A 1 86 ? 11.816 -11.337 -5.132 1.00 83.56 86 MET A N 1
ATOM 761 C CA . MET A 1 86 ? 11.959 -11.705 -6.541 1.00 83.56 86 MET A CA 1
ATOM 762 C C . MET A 1 86 ? 10.710 -12.390 -7.090 1.00 83.56 86 MET A C 1
ATOM 764 O O . MET A 1 86 ? 10.265 -12.057 -8.189 1.00 83.56 86 MET A O 1
ATOM 768 N N . ASN A 1 87 ? 10.063 -13.262 -6.316 1.00 85.00 87 ASN A N 1
ATOM 769 C CA . ASN A 1 87 ? 8.805 -13.884 -6.730 1.00 85.00 87 ASN A CA 1
ATOM 770 C C . ASN A 1 87 ? 7.685 -12.848 -6.969 1.00 85.00 87 ASN A C 1
ATOM 772 O O . ASN A 1 87 ? 6.904 -12.963 -7.915 1.00 85.00 87 ASN A O 1
ATOM 776 N N . PHE A 1 88 ? 7.624 -11.783 -6.164 1.00 81.31 88 PHE A N 1
ATOM 777 C CA . PHE A 1 88 ? 6.681 -10.678 -6.389 1.00 81.31 88 PHE A CA 1
ATOM 778 C C . PHE A 1 88 ? 7.102 -9.743 -7.533 1.00 81.31 88 PHE A C 1
ATOM 780 O O . PHE A 1 88 ? 6.231 -9.163 -8.201 1.00 81.31 88 PHE A O 1
ATOM 787 N N . MET A 1 89 ? 8.413 -9.597 -7.757 1.00 78.44 89 MET A N 1
ATOM 788 C CA . MET A 1 89 ? 9.000 -8.829 -8.858 1.00 78.44 89 MET A CA 1
ATOM 789 C C . MET A 1 89 ? 8.836 -9.519 -10.209 1.00 78.44 89 MET A C 1
ATOM 791 O O . MET A 1 89 ? 8.742 -8.799 -11.206 1.00 78.44 89 MET A O 1
ATOM 795 N N . LYS A 1 90 ? 8.716 -10.861 -10.259 1.00 74.56 90 LYS A N 1
ATOM 796 C CA . LYS A 1 90 ? 8.399 -11.610 -11.487 1.00 74.56 90 LYS A CA 1
ATOM 797 C C . LYS A 1 90 ? 7.175 -10.975 -12.153 1.00 74.56 90 LYS A C 1
ATOM 799 O O . LYS A 1 90 ? 6.021 -11.050 -11.702 1.00 74.56 90 LYS A O 1
ATOM 804 N N . ARG A 1 91 ? 7.452 -10.238 -13.230 1.00 61.38 91 ARG A N 1
ATOM 805 C CA . ARG A 1 91 ? 6.463 -9.464 -13.971 1.00 61.38 91 ARG A CA 1
ATOM 806 C C . ARG A 1 91 ? 5.600 -10.440 -14.759 1.00 61.38 91 ARG A C 1
ATOM 808 O O . ARG A 1 91 ? 5.935 -10.788 -15.880 1.00 61.38 91 ARG A O 1
ATOM 815 N N . LYS A 1 92 ? 4.426 -10.810 -14.245 1.00 53.75 92 LYS A N 1
ATOM 816 C CA . LYS A 1 92 ? 3.339 -11.190 -15.156 1.00 53.75 92 LYS A CA 1
ATOM 817 C C . LYS A 1 92 ? 2.894 -9.917 -15.877 1.00 53.75 92 LYS A C 1
ATOM 819 O O . LYS A 1 92 ? 2.373 -9.005 -15.227 1.00 53.75 92 LYS A O 1
ATOM 824 N N . ARG A 1 93 ? 3.142 -9.831 -17.194 1.00 55.22 93 ARG A N 1
ATOM 825 C CA . ARG A 1 93 ? 2.439 -8.890 -18.080 1.00 55.22 93 ARG A CA 1
ATOM 826 C C . ARG A 1 93 ? 0.957 -9.181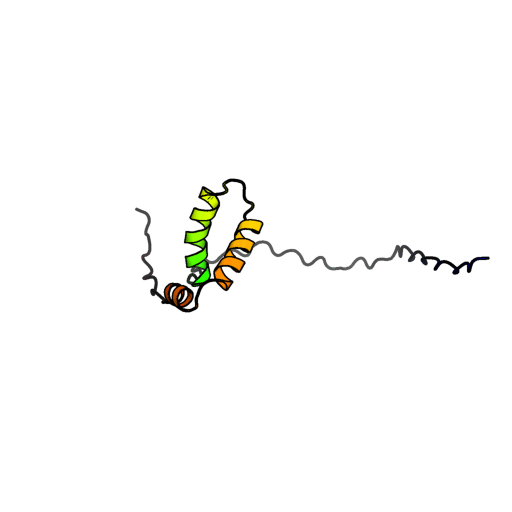 -17.871 1.00 55.22 93 ARG A C 1
ATOM 828 O O . ARG A 1 93 ? 0.466 -10.218 -18.298 1.00 55.22 93 ARG A O 1
ATOM 835 N N . VAL A 1 94 ? 0.261 -8.322 -17.132 1.00 53.88 94 VAL A N 1
ATOM 836 C CA . VAL A 1 94 ? -1.189 -8.446 -16.999 1.00 53.88 94 VAL A CA 1
ATOM 837 C C . VAL A 1 94 ? -1.745 -8.199 -18.397 1.00 53.88 94 VAL A C 1
ATOM 839 O O . VAL A 1 94 ? -1.732 -7.060 -18.870 1.00 53.88 94 VAL A O 1
ATOM 842 N N . ARG A 1 95 ? -2.159 -9.273 -19.085 1.00 49.31 95 ARG A N 1
ATOM 843 C CA . ARG A 1 95 ? -2.944 -9.161 -20.314 1.00 49.31 95 ARG A CA 1
ATOM 844 C C . ARG A 1 95 ? -4.195 -8.380 -19.939 1.00 49.31 95 ARG A C 1
ATOM 846 O O . ARG A 1 95 ? -4.889 -8.688 -18.971 1.00 49.31 95 ARG A O 1
ATOM 853 N N . ARG A 1 96 ? -4.381 -7.279 -20.650 1.00 53.69 96 ARG A N 1
ATOM 854 C CA . ARG A 1 96 ? -5.384 -6.263 -20.380 1.00 53.69 96 ARG A CA 1
ATOM 855 C C . ARG A 1 96 ? -6.730 -6.807 -20.854 1.00 53.69 96 ARG A C 1
ATOM 857 O O . ARG A 1 96 ? -7.168 -6.462 -21.941 1.00 53.69 96 ARG A O 1
ATOM 864 N N . VAL A 1 97 ? -7.351 -7.694 -20.081 1.00 55.03 97 VAL A N 1
ATOM 865 C CA . VAL A 1 97 ? -8.726 -8.113 -20.367 1.00 55.03 97 VAL A CA 1
ATOM 866 C C . VAL A 1 97 ? -9.605 -6.902 -20.077 1.00 55.03 97 VAL A C 1
ATOM 868 O O . VAL A 1 97 ? -9.761 -6.491 -18.924 1.00 55.03 97 VAL A O 1
ATOM 871 N N . ARG A 1 98 ? -10.087 -6.263 -21.147 1.00 54.28 98 ARG A N 1
ATOM 872 C CA . ARG A 1 98 ? -11.194 -5.313 -21.082 1.00 54.28 98 ARG A CA 1
ATOM 873 C C . ARG A 1 98 ? -12.372 -6.113 -20.527 1.00 54.28 98 ARG A C 1
ATOM 875 O O . ARG A 1 98 ? -12.948 -6.907 -21.254 1.00 54.28 98 ARG A O 1
ATOM 882 N N . ARG A 1 99 ? -12.679 -5.975 -19.235 1.00 48.56 99 ARG A N 1
ATOM 883 C CA . ARG A 1 99 ? -14.001 -6.364 -18.738 1.00 48.56 99 ARG A CA 1
ATOM 884 C C . ARG A 1 99 ? -14.967 -5.341 -19.306 1.00 48.56 99 ARG A C 1
ATOM 886 O O . ARG A 1 99 ? -15.092 -4.247 -18.761 1.00 48.56 99 ARG A O 1
ATOM 893 N N . ILE A 1 100 ? -15.491 -5.667 -20.477 1.00 52.75 100 ILE A N 1
ATOM 894 C CA . ILE A 1 100 ? -16.753 -5.136 -20.958 1.00 52.75 100 ILE A CA 1
ATOM 895 C C . ILE A 1 100 ? -17.784 -5.689 -19.972 1.00 52.75 100 ILE A C 1
ATOM 897 O O . ILE A 1 100 ? -17.763 -6.874 -19.651 1.00 52.75 100 ILE A O 1
ATOM 901 N N . SER A 1 101 ? -18.527 -4.784 -19.354 1.00 40.84 101 SER A N 1
ATOM 902 C CA . SER A 1 101 ? -19.736 -5.088 -18.602 1.00 40.84 101 SER A CA 1
ATOM 903 C C . SER A 1 101 ? -20.782 -5.604 -19.587 1.00 40.84 101 SER A C 1
ATOM 905 O O . SER A 1 101 ? -21.192 -4.832 -20.454 1.00 40.84 101 SER A O 1
ATOM 907 N N . GLU A 1 102 ? -21.135 -6.880 -19.467 1.00 38.00 102 GLU A N 1
ATOM 908 C CA . GLU A 1 102 ? -22.456 -7.412 -19.825 1.00 38.00 102 GLU A CA 1
ATOM 909 C C . GLU A 1 102 ? -23.370 -7.288 -18.605 1.00 38.00 102 GLU A C 1
ATOM 911 O O . GLU A 1 102 ? -22.857 -7.493 -17.474 1.00 38.00 102 GLU A O 1
#

Foldseek 3Di:
DDDDDDDDDPPDDDPPPCPPPPPPPPPPPPPDPDPPPPPPPPDALLNVQLVVVVVVCCVVPVPDDPVVSVVVSVVVLVVDDPVVSVVSRPDDPPPPPPPDDD

Sequence (102 aa):
MARRRRGRRRKKKPINRYRFPYVLRKKRRGPKPIPKEKRKRPTNAFQKFSKKERIKIRKQRPNITVKQMATQLRLRWRRLSYTEQMNFMKRKRVRRVRRISE

InterPro domains:
  IPR009071 High mobility group box domain [PF00505] (40-93)
  IPR009071 High mobility group bo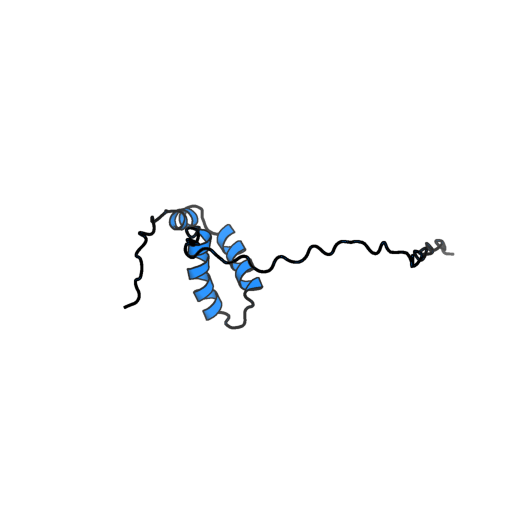x domain [PS50118] (39-102)
  IPR036910 High mobility group box domain superfamily [G3DSA:1.10.30.10] (22-101)
  IPR036910 High mobility group box domain superfamily [SSF47095] (21-94)